Protein AF-A0A355X778-F1 (afdb_monomer_lite)

Radius of gyration: 18.75 Å; chains: 1; bounding box: 39×30×57 Å

Sequence (95 aa):
MAKPKQMSENFILGIILAAVGGYLDAYTYLVRGGVFANAQTGNIVLLGINLAEGSYLNALQYLFPIAAFSVGVLISEAIKIKLPKSYHLHWRQII

Secondary structure (DSSP, 8-state):
-PPPPPGGG-HHHHHHHHHHHHHHHHHHHHHTTT--SS-HHHHHHHHHHHHHTT-HHHHHHHHHHHHHHHHHHHHHHHHHHHS-TT----TTS--

Foldseek 3Di:
DDDPDPPVPPVVVVVVCVVVQVVQQVCCCPPVLRDGPPPLVVLVVQLVVCVVVVVVVSNVVSVVNVVVVVVVVVVVVVCVVPDPPVPPPPVVPVD

Structure (mmCIF, N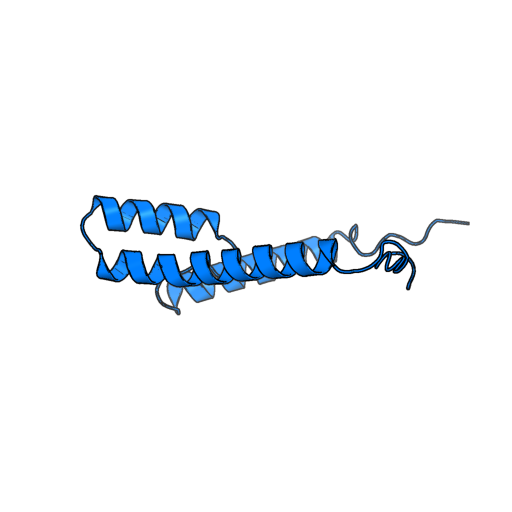/CA/C/O backbone):
data_AF-A0A355X778-F1
#
_entry.id   AF-A0A355X778-F1
#
loop_
_atom_site.group_PDB
_atom_site.id
_atom_site.type_symbol
_atom_site.label_atom_id
_atom_site.label_alt_id
_atom_site.label_comp_id
_atom_site.label_asym_id
_atom_site.label_entity_id
_atom_site.label_seq_id
_atom_site.pdbx_PDB_ins_code
_atom_site.Cartn_x
_atom_site.Cartn_y
_atom_site.Cartn_z
_atom_site.occupancy
_atom_site.B_iso_or_equiv
_atom_site.auth_seq_id
_atom_site.auth_comp_id
_atom_site.auth_asym_id
_atom_site.auth_atom_id
_atom_site.pdbx_PDB_model_num
ATOM 1 N N . MET A 1 1 ? 20.475 9.935 -36.250 1.00 43.41 1 MET A N 1
ATOM 2 C CA . MET A 1 1 ? 19.360 9.016 -35.928 1.00 43.41 1 MET A CA 1
ATOM 3 C C . MET A 1 1 ? 18.875 9.341 -34.521 1.00 43.41 1 MET A C 1
ATOM 5 O O . MET A 1 1 ? 19.677 9.272 -33.599 1.00 43.41 1 MET A O 1
ATOM 9 N N . ALA A 1 2 ? 17.629 9.797 -34.360 1.00 52.94 2 ALA A N 1
ATOM 10 C CA . ALA A 1 2 ? 17.067 10.117 -33.046 1.00 52.94 2 ALA A CA 1
ATOM 11 C C . ALA A 1 2 ? 16.809 8.818 -32.262 1.00 52.94 2 ALA A C 1
ATOM 13 O O . ALA A 1 2 ? 16.242 7.876 -32.811 1.00 52.94 2 ALA A O 1
ATOM 14 N N . LYS A 1 3 ? 17.258 8.751 -31.002 1.00 58.09 3 LYS A N 1
ATOM 15 C CA . LYS A 1 3 ? 16.998 7.609 -30.111 1.00 58.09 3 LYS A CA 1
ATOM 16 C C . LYS A 1 3 ? 15.478 7.428 -29.952 1.00 58.09 3 LYS A C 1
ATOM 18 O O . LYS A 1 3 ? 14.802 8.429 -29.704 1.00 58.09 3 LYS A O 1
ATOM 23 N N . PRO A 1 4 ? 14.931 6.203 -30.057 1.00 58.28 4 PRO A N 1
ATOM 24 C CA . PRO A 1 4 ? 13.518 5.973 -29.780 1.00 58.28 4 PRO A CA 1
ATOM 25 C C . PRO A 1 4 ? 13.215 6.396 -28.337 1.00 58.28 4 PRO A C 1
ATOM 27 O O . PRO A 1 4 ? 13.943 6.039 -27.407 1.00 58.28 4 PRO A O 1
ATOM 30 N N . LYS A 1 5 ? 12.174 7.218 -28.156 1.00 60.22 5 LYS A N 1
ATOM 31 C CA . LYS A 1 5 ? 11.761 7.727 -26.844 1.00 60.22 5 LYS A CA 1
ATOM 32 C C . LYS A 1 5 ? 11.350 6.539 -25.974 1.00 60.22 5 LYS A C 1
ATOM 34 O O . LYS A 1 5 ? 10.408 5.824 -26.302 1.00 60.22 5 LYS A O 1
ATOM 39 N N . GLN A 1 6 ? 12.085 6.314 -24.889 1.00 66.19 6 GLN A N 1
ATOM 40 C CA . GLN A 1 6 ? 11.856 5.199 -23.979 1.00 66.19 6 GLN A CA 1
ATOM 41 C C . GLN A 1 6 ? 10.431 5.270 -23.415 1.00 66.19 6 GLN A C 1
ATOM 43 O O . GLN A 1 6 ? 10.022 6.295 -22.875 1.00 66.19 6 GLN A O 1
ATOM 48 N N . MET A 1 7 ? 9.673 4.179 -23.535 1.00 62.78 7 MET A N 1
ATOM 49 C CA . MET A 1 7 ? 8.249 4.147 -23.181 1.00 62.78 7 MET A CA 1
ATOM 50 C C . MET A 1 7 ? 7.998 4.463 -21.696 1.00 62.78 7 MET A C 1
ATOM 52 O O . MET A 1 7 ? 7.005 5.106 -21.367 1.00 62.78 7 MET A O 1
ATOM 56 N N . SER A 1 8 ? 8.935 4.108 -20.807 1.00 62.34 8 SER A N 1
ATOM 57 C CA . SER A 1 8 ? 8.874 4.480 -19.384 1.00 62.34 8 SER A CA 1
ATOM 58 C C . SER A 1 8 ? 9.003 5.988 -19.134 1.00 62.34 8 SER A C 1
ATOM 60 O O . SER A 1 8 ? 8.649 6.447 -18.059 1.00 62.34 8 SER A O 1
ATOM 62 N N . GLU A 1 9 ? 9.500 6.758 -20.104 1.00 66.56 9 GLU A N 1
ATOM 63 C CA . GLU A 1 9 ? 9.621 8.222 -20.030 1.00 66.56 9 GLU A CA 1
ATOM 64 C C . GLU A 1 9 ? 8.496 8.936 -20.793 1.00 66.56 9 GLU A C 1
ATOM 66 O O . GLU A 1 9 ? 8.554 10.140 -21.066 1.00 66.56 9 GLU A O 1
ATOM 71 N N . ASN A 1 10 ? 7.445 8.204 -21.172 1.00 84.50 10 ASN A N 1
ATOM 72 C CA . ASN A 1 10 ? 6.285 8.815 -21.787 1.00 84.50 10 ASN A CA 1
ATOM 73 C C . ASN A 1 10 ? 5.376 9.424 -20.712 1.00 84.50 10 ASN A C 1
ATOM 75 O O . ASN A 1 10 ? 4.682 8.713 -19.989 1.00 84.50 10 ASN A O 1
ATOM 79 N N . PHE A 1 11 ? 5.343 10.754 -20.651 1.00 87.31 11 PHE A N 1
ATOM 80 C CA . PHE A 1 11 ? 4.566 11.517 -19.669 1.00 87.31 11 PHE A CA 1
ATOM 81 C C . PHE A 1 11 ? 3.085 11.103 -19.600 1.00 87.31 11 PHE A C 1
ATOM 83 O O . PHE A 1 11 ? 2.531 10.965 -18.514 1.00 87.31 11 PHE A O 1
ATOM 90 N N . ILE A 1 12 ? 2.466 10.813 -20.750 1.00 90.31 12 ILE A N 1
ATOM 91 C CA . ILE A 1 12 ? 1.067 10.359 -20.822 1.00 90.31 12 ILE A CA 1
ATOM 92 C C . ILE A 1 12 ? 0.880 9.018 -20.099 1.00 90.31 12 ILE A C 1
ATOM 94 O O . ILE A 1 12 ? -0.095 8.848 -19.372 1.00 90.31 12 ILE A O 1
ATOM 98 N N . LEU A 1 13 ? 1.822 8.081 -20.249 1.00 90.50 13 LEU A N 1
ATOM 99 C CA . LEU A 1 13 ? 1.767 6.808 -19.524 1.00 90.50 13 LEU A CA 1
ATOM 100 C C . LEU A 1 13 ? 1.915 7.029 -18.018 1.00 90.50 13 LEU A C 1
ATOM 102 O O . LEU A 1 13 ? 1.186 6.411 -17.252 1.00 90.50 13 LEU A O 1
ATOM 106 N N . GLY A 1 14 ? 2.786 7.952 -17.601 1.00 91.88 14 GLY A N 1
ATOM 107 C CA . GLY A 1 14 ? 2.902 8.355 -16.198 1.00 91.88 14 GLY A CA 1
ATOM 108 C C . GLY A 1 14 ? 1.582 8.879 -15.623 1.00 91.88 14 GLY A C 1
ATOM 109 O O . GLY A 1 14 ? 1.174 8.441 -14.551 1.00 91.88 14 GLY A O 1
ATOM 110 N N . ILE A 1 15 ? 0.875 9.746 -16.359 1.00 95.00 15 ILE A N 1
ATOM 111 C CA . ILE A 1 15 ? -0.444 10.260 -15.951 1.00 95.00 15 ILE A CA 1
ATOM 112 C C . ILE A 1 15 ? -1.459 9.126 -15.814 1.00 95.00 15 ILE A C 1
ATOM 114 O O . ILE A 1 15 ? -2.150 9.046 -14.802 1.00 95.00 15 ILE A O 1
ATOM 118 N N . ILE A 1 16 ? -1.554 8.249 -16.816 1.00 95.56 16 ILE A N 1
ATOM 119 C CA . ILE A 1 16 ? -2.520 7.144 -16.799 1.00 95.56 16 ILE A CA 1
ATOM 120 C C . ILE A 1 16 ? -2.232 6.208 -15.622 1.00 95.56 16 ILE A C 1
ATOM 122 O O . ILE A 1 16 ? -3.151 5.848 -14.893 1.00 95.56 16 ILE A O 1
ATOM 126 N N . LEU A 1 17 ? -0.965 5.854 -15.391 1.00 94.06 17 LEU A N 1
AT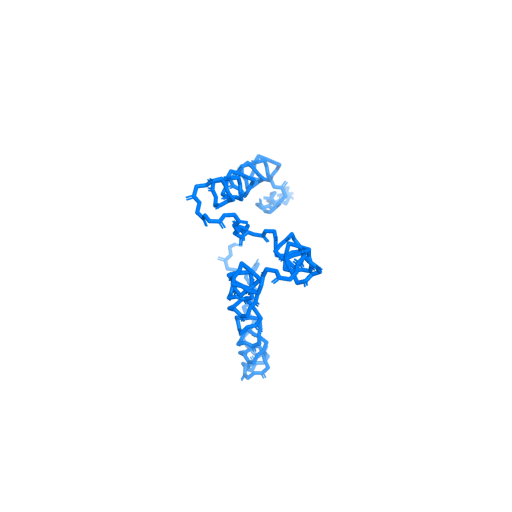OM 127 C CA . LEU A 1 17 ? -0.570 4.998 -14.272 1.00 94.06 17 LEU A CA 1
ATOM 128 C C . LEU A 1 17 ? -0.857 5.652 -12.917 1.00 94.06 17 LEU A C 1
ATOM 130 O O . LEU A 1 17 ? -1.364 4.979 -12.024 1.00 94.06 17 LEU A O 1
ATOM 134 N N . ALA A 1 18 ? -0.592 6.951 -12.769 1.00 94.19 18 ALA A N 1
ATOM 135 C CA . ALA A 1 18 ? -0.918 7.685 -11.549 1.00 94.19 18 ALA A CA 1
ATOM 136 C C . ALA A 1 18 ? -2.435 7.729 -11.303 1.00 94.19 18 ALA A C 1
ATOM 138 O O . ALA A 1 18 ? -2.884 7.470 -10.188 1.00 94.19 18 ALA A O 1
ATOM 139 N N . ALA A 1 19 ? -3.228 7.996 -12.345 1.00 96.75 19 ALA A N 1
ATOM 140 C CA . ALA A 1 19 ? -4.684 8.032 -12.253 1.00 96.75 19 ALA A CA 1
ATOM 141 C C . ALA A 1 19 ? -5.266 6.659 -11.886 1.00 96.75 19 ALA A C 1
ATOM 143 O O . ALA A 1 19 ? -6.084 6.562 -10.976 1.00 96.75 19 ALA A O 1
ATOM 144 N N . VAL A 1 20 ? -4.816 5.591 -12.551 1.00 96.19 20 VAL A N 1
ATOM 145 C CA . VAL A 1 20 ? -5.273 4.221 -12.279 1.00 96.19 20 VAL A CA 1
ATOM 146 C C . VAL A 1 20 ? -4.818 3.751 -10.898 1.00 96.19 20 VAL A C 1
ATOM 148 O O . VAL A 1 20 ? -5.615 3.167 -10.168 1.00 96.19 20 VAL A O 1
ATOM 151 N N . GLY A 1 21 ? -3.570 4.030 -10.512 1.00 94.88 21 GLY A N 1
ATOM 152 C CA . GLY A 1 21 ? -3.039 3.680 -9.194 1.00 94.88 21 GLY A CA 1
ATOM 153 C C . GLY A 1 21 ? -3.801 4.368 -8.063 1.00 94.88 21 GLY A C 1
ATOM 154 O O . GLY A 1 21 ? -4.243 3.700 -7.130 1.00 94.88 21 GLY A O 1
ATOM 155 N N . GLY A 1 22 ? -4.033 5.679 -8.191 1.00 95.06 22 GLY A N 1
ATOM 156 C CA . GLY A 1 22 ? -4.815 6.451 -7.225 1.00 95.06 22 GLY A CA 1
ATOM 157 C C . GLY A 1 22 ? -6.287 6.035 -7.179 1.00 95.06 22 GLY A C 1
ATOM 158 O O . GLY A 1 22 ? -6.856 5.920 -6.097 1.00 95.06 22 GLY A O 1
ATOM 159 N N . TYR A 1 23 ? -6.899 5.750 -8.334 1.00 96.06 23 TYR A N 1
ATOM 160 C CA . TYR A 1 23 ? -8.263 5.221 -8.395 1.00 96.06 23 TYR A CA 1
ATOM 161 C C . TYR A 1 23 ? -8.379 3.871 -7.688 1.00 96.06 23 TYR A C 1
ATOM 163 O O . TYR A 1 23 ? -9.308 3.675 -6.907 1.00 96.06 23 TYR A O 1
ATOM 171 N N . LEU A 1 24 ? -7.440 2.953 -7.937 1.00 95.19 24 LEU A N 1
ATOM 172 C CA . LEU A 1 24 ? -7.444 1.639 -7.307 1.00 95.19 24 LEU A CA 1
ATOM 173 C C . LEU A 1 24 ? -7.349 1.768 -5.784 1.00 95.19 24 LEU A C 1
ATOM 175 O O . LEU A 1 24 ? -8.142 1.147 -5.085 1.00 95.19 24 LEU A O 1
ATOM 179 N N . ASP A 1 25 ? -6.449 2.619 -5.285 1.00 95.00 25 ASP A N 1
ATOM 180 C CA . ASP A 1 25 ? -6.296 2.869 -3.850 1.00 95.00 25 ASP A CA 1
ATOM 181 C C . ASP A 1 25 ? -7.549 3.503 -3.230 1.00 95.00 25 ASP A C 1
ATOM 183 O O . ASP A 1 25 ? -8.002 3.063 -2.173 1.00 95.00 25 ASP A O 1
ATOM 187 N N . ALA A 1 26 ? -8.162 4.490 -3.893 1.00 94.81 26 ALA A N 1
ATOM 188 C CA . ALA A 1 26 ? -9.407 5.098 -3.426 1.00 94.81 26 ALA A CA 1
ATOM 189 C C . ALA A 1 26 ? -10.560 4.085 -3.403 1.00 94.81 26 ALA A C 1
ATOM 191 O O . ALA A 1 26 ? -11.318 4.019 -2.436 1.00 94.81 26 ALA A O 1
ATOM 192 N N . TYR A 1 27 ? -10.680 3.269 -4.450 1.00 95.31 27 TYR A N 1
ATOM 193 C CA . TYR A 1 27 ? -11.700 2.233 -4.540 1.00 95.31 27 TYR A CA 1
ATOM 194 C C . TYR A 1 27 ? -11.530 1.176 -3.447 1.00 95.31 27 TYR A C 1
ATOM 196 O O . TYR A 1 27 ? -12.495 0.862 -2.746 1.00 95.31 27 TYR A O 1
ATOM 204 N N . THR A 1 28 ? -10.323 0.630 -3.263 1.00 93.00 28 THR A N 1
ATOM 205 C CA . THR A 1 28 ? -10.110 -0.407 -2.248 1.00 93.00 28 THR A CA 1
ATOM 206 C C . THR A 1 28 ? -10.274 0.138 -0.837 1.00 93.00 28 THR A C 1
ATOM 208 O O . THR A 1 28 ? -10.856 -0.538 0.010 1.00 93.00 28 THR A O 1
ATOM 211 N N 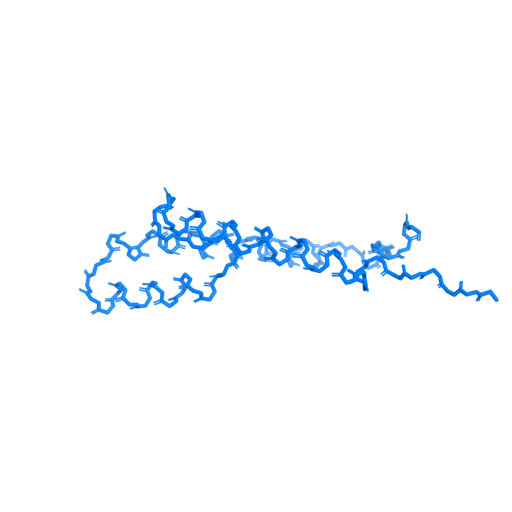. TYR A 1 29 ? -9.868 1.385 -0.599 1.00 92.69 29 TYR A N 1
ATOM 212 C CA . TYR A 1 29 ? -10.064 2.020 0.694 1.00 92.69 29 TYR A CA 1
ATOM 213 C C . TYR A 1 29 ? -11.553 2.254 0.991 1.00 92.69 29 TYR A C 1
ATOM 215 O O . TYR A 1 29 ? -12.059 1.816 2.020 1.00 92.69 29 TYR A O 1
ATOM 223 N N . LEU A 1 30 ? -12.293 2.879 0.072 1.00 92.69 30 LEU A N 1
ATOM 224 C CA . LEU A 1 30 ? -13.691 3.251 0.314 1.00 92.69 30 LEU A CA 1
ATOM 225 C C . LEU A 1 30 ? -14.656 2.060 0.260 1.00 92.69 30 LEU A C 1
ATOM 227 O O . LEU A 1 30 ? -15.622 2.018 1.016 1.00 92.69 30 LEU A O 1
ATOM 231 N N . VAL A 1 31 ? -14.421 1.104 -0.642 1.00 92.56 31 VAL A N 1
ATOM 232 C CA . VAL A 1 31 ? -15.391 0.041 -0.968 1.00 92.56 31 VAL A CA 1
ATOM 233 C C . VAL A 1 31 ? -14.905 -1.346 -0.539 1.00 92.56 31 VAL A C 1
ATOM 235 O O . VAL A 1 31 ? -15.709 -2.261 -0.351 1.00 92.56 31 VAL A O 1
ATOM 238 N N . ARG A 1 32 ? -13.596 -1.544 -0.349 1.00 85.50 32 ARG A N 1
ATOM 239 C CA . ARG A 1 32 ? -12.998 -2.863 -0.080 1.00 85.50 32 ARG A CA 1
ATOM 240 C C . ARG A 1 32 ? -12.337 -2.946 1.299 1.00 85.50 32 ARG A C 1
ATOM 242 O O . ARG A 1 32 ? -11.261 -3.513 1.451 1.00 85.50 32 ARG A O 1
ATOM 249 N N . GLY A 1 33 ? -13.034 -2.442 2.314 1.00 83.31 33 GLY A N 1
ATOM 250 C CA . GLY A 1 33 ? -12.679 -2.657 3.717 1.00 83.31 33 GLY A CA 1
ATOM 251 C C . GLY A 1 33 ? -11.587 -1.736 4.263 1.00 83.31 33 GLY A C 1
ATOM 252 O O . GLY A 1 33 ? -11.017 -2.056 5.296 1.00 83.31 33 GLY A O 1
ATOM 253 N N . GLY A 1 34 ? -11.280 -0.607 3.623 1.00 88.94 34 GLY A N 1
ATOM 254 C CA . GLY A 1 34 ? -10.342 0.367 4.195 1.00 88.94 34 GLY A CA 1
ATOM 255 C C . GLY A 1 34 ? -8.868 0.064 3.946 1.00 88.94 34 GLY A C 1
ATOM 256 O O . GLY A 1 34 ? -8.024 0.690 4.571 1.00 88.94 34 GLY A O 1
ATOM 257 N N . VAL A 1 35 ? -8.529 -0.863 3.045 1.00 91.56 35 VAL A N 1
ATOM 258 C CA . VAL A 1 35 ? -7.128 -1.187 2.720 1.00 91.56 35 VAL A CA 1
ATOM 259 C C . VAL A 1 35 ? -6.695 -0.543 1.405 1.00 91.56 35 VAL A C 1
ATOM 261 O O . VAL A 1 35 ? -7.468 -0.456 0.450 1.00 91.56 35 VAL A O 1
ATOM 264 N N . PHE A 1 36 ? -5.436 -0.124 1.327 1.00 92.62 36 PHE A N 1
ATOM 265 C CA . PHE A 1 36 ? -4.826 0.359 0.091 1.00 92.62 36 PHE A CA 1
ATOM 266 C C . PHE A 1 36 ? -4.249 -0.800 -0.721 1.00 92.62 36 PHE A C 1
ATOM 268 O O . PHE A 1 36 ? -3.625 -1.708 -0.163 1.00 92.62 36 PHE A O 1
ATOM 275 N N . ALA A 1 37 ? -4.428 -0.757 -2.039 1.00 91.12 37 ALA A N 1
ATOM 276 C CA . ALA A 1 37 ? -3.916 -1.777 -2.945 1.00 91.12 37 ALA A CA 1
ATOM 277 C C . ALA A 1 37 ? -2.406 -1.620 -3.171 1.00 91.12 37 ALA A C 1
ATOM 279 O O . ALA A 1 37 ? -1.655 -2.592 -3.092 1.00 91.12 37 ALA A O 1
ATOM 280 N N . ASN A 1 38 ? -1.965 -0.386 -3.420 1.00 91.50 38 ASN A N 1
ATOM 281 C CA . ASN A 1 38 ? -0.591 -0.049 -3.778 1.00 91.50 38 ASN A CA 1
ATOM 282 C C . ASN A 1 38 ? 0.142 0.673 -2.640 1.00 91.50 38 ASN A C 1
ATOM 284 O O . ASN A 1 38 ? 1.341 0.464 -2.445 1.00 91.50 38 ASN A O 1
ATOM 288 N N . ALA A 1 39 ? -0.558 1.499 -1.856 1.00 92.88 39 ALA A N 1
ATOM 289 C CA . ALA A 1 39 ? 0.048 2.305 -0.795 1.00 92.88 39 ALA A CA 1
ATOM 290 C C . ALA A 1 39 ? 0.313 1.507 0.502 1.00 92.88 39 ALA A C 1
ATOM 292 O O . ALA A 1 39 ? -0.295 1.754 1.545 1.00 92.88 39 ALA A O 1
ATOM 293 N N . GLN A 1 40 ? 1.266 0.565 0.469 1.00 93.88 40 GLN A N 1
ATOM 294 C CA . GLN A 1 40 ? 1.585 -0.296 1.622 1.00 93.88 40 GLN A CA 1
ATOM 295 C C . GLN A 1 40 ? 2.043 0.476 2.867 1.00 93.88 40 GLN A C 1
ATOM 297 O O . GLN A 1 40 ? 1.703 0.092 3.984 1.00 93.88 40 GLN A O 1
ATOM 302 N N . THR A 1 41 ? 2.737 1.607 2.705 1.00 93.62 41 THR A N 1
ATOM 303 C CA . THR A 1 41 ? 3.064 2.500 3.830 1.00 93.62 41 THR A CA 1
ATOM 304 C C . THR A 1 41 ? 1.801 2.986 4.548 1.00 93.62 41 THR A C 1
ATOM 306 O O . THR A 1 41 ? 1.786 3.038 5.774 1.00 93.62 41 THR A O 1
ATOM 309 N N . GLY A 1 42 ? 0.721 3.270 3.811 1.00 92.94 42 GLY A N 1
ATOM 310 C CA . GLY A 1 42 ? -0.574 3.636 4.387 1.00 92.94 42 GLY A CA 1
ATOM 311 C C . GLY A 1 42 ? -1.188 2.497 5.202 1.00 92.94 42 GLY A C 1
ATOM 312 O O . GLY A 1 42 ? -1.627 2.722 6.326 1.00 92.94 42 GLY A O 1
ATOM 313 N N . ASN A 1 43 ? -1.130 1.262 4.691 1.00 94.94 43 ASN A N 1
ATOM 314 C CA . ASN A 1 43 ? -1.595 0.079 5.428 1.00 94.94 43 ASN A CA 1
ATOM 315 C C . ASN A 1 43 ? -0.814 -0.132 6.738 1.00 94.94 43 ASN A C 1
ATOM 317 O O . ASN A 1 43 ? -1.411 -0.489 7.749 1.00 94.94 43 ASN A O 1
ATOM 321 N N . ILE A 1 44 ? 0.501 0.127 6.750 1.00 94.88 44 ILE A N 1
ATOM 322 C CA . ILE A 1 44 ? 1.332 0.042 7.965 1.00 94.88 44 ILE A CA 1
ATOM 323 C C . ILE A 1 44 ? 0.936 1.121 8.983 1.00 94.88 44 ILE A C 1
ATOM 325 O O . ILE A 1 44 ? 0.841 0.836 10.177 1.00 94.88 44 ILE A O 1
ATOM 329 N N . VAL A 1 45 ? 0.675 2.352 8.533 1.00 95.31 45 VAL A N 1
ATOM 330 C CA . VAL A 1 45 ? 0.209 3.435 9.416 1.00 95.31 45 VAL A CA 1
ATOM 331 C C . VAL A 1 45 ? -1.151 3.086 10.027 1.00 95.31 45 VAL A C 1
ATOM 333 O O . VAL A 1 45 ? -1.314 3.190 11.240 1.00 95.31 45 VAL A O 1
ATOM 336 N N . LEU A 1 46 ? -2.104 2.608 9.221 1.00 93.25 46 LEU A N 1
ATOM 337 C CA . LEU A 1 46 ? -3.432 2.202 9.694 1.00 93.25 46 LEU A CA 1
ATOM 338 C C . LEU A 1 46 ? -3.377 1.013 10.657 1.00 93.25 46 LEU A C 1
ATOM 340 O O . LEU A 1 46 ? -4.100 1.006 11.655 1.00 93.25 46 LEU A O 1
ATOM 344 N N . LEU A 1 47 ? -2.491 0.047 10.403 1.00 94.44 47 LEU A N 1
ATOM 345 C CA . LEU A 1 47 ? -2.188 -1.033 11.340 1.00 94.44 47 LEU A CA 1
ATOM 346 C C . LEU A 1 47 ? -1.737 -0.465 12.695 1.00 94.44 47 LEU A C 1
ATOM 348 O O . LEU A 1 47 ? -2.278 -0.854 13.727 1.00 94.44 47 LEU A O 1
ATOM 352 N N . GLY A 1 48 ? -0.781 0.469 12.693 1.00 93.69 48 GLY A N 1
ATOM 353 C CA . GLY A 1 48 ? -0.265 1.099 13.910 1.00 93.69 48 GLY A CA 1
ATOM 354 C C . GLY A 1 48 ? -1.335 1.861 14.694 1.00 93.69 48 GLY A C 1
ATOM 355 O O . GLY A 1 48 ? -1.415 1.711 15.911 1.00 93.69 48 GLY A O 1
ATOM 356 N N . ILE A 1 49 ? -2.194 2.613 13.999 1.00 94.12 49 ILE A N 1
ATOM 357 C CA . ILE A 1 49 ? -3.320 3.332 14.614 1.00 94.12 49 ILE A CA 1
ATOM 358 C C . ILE A 1 49 ? -4.294 2.344 15.269 1.00 94.12 49 ILE A C 1
ATOM 360 O O . ILE A 1 49 ? -4.591 2.476 16.452 1.00 94.12 49 ILE A O 1
ATOM 364 N N . ASN A 1 50 ? -4.730 1.303 14.550 1.00 93.06 50 ASN A N 1
ATOM 365 C CA . ASN A 1 50 ? -5.687 0.327 15.089 1.00 93.06 50 ASN A CA 1
ATOM 366 C C . ASN A 1 50 ? -5.105 -0.479 16.261 1.00 93.06 50 ASN A C 1
ATOM 368 O O . ASN A 1 50 ? -5.835 -0.822 17.189 1.00 93.06 50 ASN A O 1
ATOM 372 N N . LEU A 1 51 ? -3.797 -0.760 16.254 1.00 94.00 51 LEU A N 1
ATOM 373 C CA . LEU A 1 51 ? -3.115 -1.373 17.396 1.00 94.00 51 LEU A CA 1
ATOM 374 C C . LEU A 1 51 ? -3.069 -0.436 18.608 1.00 94.00 51 LEU A C 1
ATOM 376 O O . LEU A 1 51 ? -3.292 -0.896 19.726 1.00 94.00 51 LEU A O 1
ATOM 380 N N . ALA A 1 52 ? -2.809 0.857 18.397 1.00 94.00 52 ALA A N 1
ATOM 381 C CA . ALA A 1 52 ? -2.784 1.855 19.465 1.00 94.00 52 ALA A CA 1
ATOM 382 C C . ALA A 1 52 ? -4.174 2.087 20.084 1.00 94.00 52 ALA A C 1
ATOM 384 O O . ALA A 1 52 ? -4.284 2.290 21.290 1.00 94.00 52 ALA A O 1
ATOM 385 N N . GLU A 1 53 ? -5.233 2.001 19.278 1.00 93.31 53 GLU A N 1
ATOM 386 C CA . GLU A 1 53 ? -6.629 2.109 19.721 1.00 93.31 53 GLU A CA 1
ATOM 387 C C . GLU A 1 53 ? -7.175 0.812 20.354 1.00 93.31 53 GLU A C 1
ATOM 389 O O . GLU A 1 53 ? -8.293 0.795 20.864 1.00 93.31 53 GLU A O 1
ATOM 394 N N . GLY A 1 54 ? -6.409 -0.288 20.337 1.00 90.50 54 GLY A N 1
ATOM 395 C CA . GLY A 1 54 ? -6.832 -1.591 20.866 1.00 90.50 54 GLY A CA 1
ATOM 396 C C . GLY A 1 54 ? -7.789 -2.372 19.953 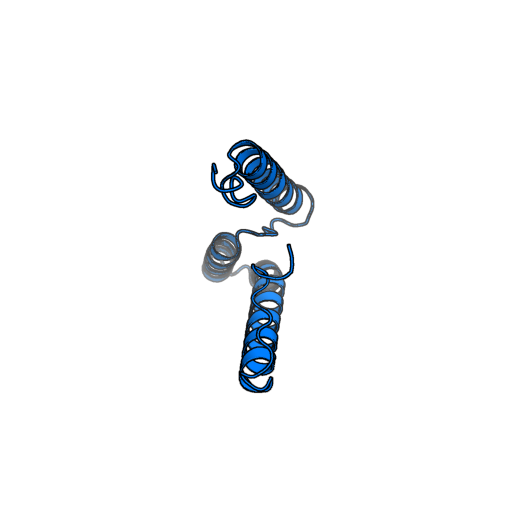1.00 90.50 54 GLY A C 1
ATOM 397 O O . GLY A 1 54 ? -8.331 -3.402 20.358 1.00 90.50 54 GLY A O 1
ATOM 398 N N . SER A 1 55 ? -7.989 -1.931 18.706 1.00 89.56 55 SER A N 1
ATOM 399 C CA . SER A 1 55 ? -8.823 -2.615 17.712 1.00 89.56 55 SER A CA 1
ATOM 400 C C . SER A 1 55 ? -8.036 -3.703 16.972 1.00 89.56 55 SER A C 1
ATOM 402 O O . SER A 1 55 ? -7.670 -3.584 15.798 1.00 89.56 55 SER A O 1
ATOM 404 N N . TYR A 1 56 ? -7.768 -4.810 17.667 1.00 88.00 56 TYR A N 1
ATOM 405 C CA . TYR A 1 56 ? -6.967 -5.919 17.132 1.00 88.00 56 TYR A CA 1
ATOM 406 C C . TYR A 1 56 ? -7.588 -6.593 15.900 1.00 88.00 56 TYR A C 1
ATOM 408 O O . TYR A 1 56 ? -6.862 -7.047 15.016 1.00 88.00 56 TYR A O 1
ATOM 416 N N . LEU A 1 57 ? -8.923 -6.645 15.814 1.00 87.44 57 LEU A N 1
ATOM 417 C CA . LEU A 1 57 ? -9.616 -7.272 14.685 1.00 87.44 57 LEU A CA 1
ATOM 418 C C . LEU A 1 57 ? -9.371 -6.495 13.381 1.00 87.44 57 LEU A C 1
ATOM 420 O O . LEU A 1 57 ? -9.039 -7.086 12.355 1.00 87.44 57 LEU A O 1
ATOM 424 N N . ASN A 1 58 ? -9.458 -5.165 13.449 1.00 85.81 58 ASN A N 1
ATOM 425 C CA . ASN A 1 58 ? -9.166 -4.291 12.317 1.00 85.81 58 ASN A CA 1
ATOM 426 C C . ASN A 1 58 ? -7.666 -4.282 12.005 1.00 85.81 58 ASN A C 1
ATOM 428 O O . ASN A 1 58 ? -7.279 -4.308 10.842 1.00 85.81 58 ASN A O 1
ATOM 432 N N . ALA A 1 59 ? -6.807 -4.307 13.029 1.00 88.75 59 ALA A N 1
ATOM 433 C CA . ALA A 1 59 ? -5.362 -4.415 12.846 1.00 88.75 59 ALA A CA 1
ATOM 434 C C . ALA A 1 59 ? -4.977 -5.667 12.032 1.00 88.75 59 ALA A C 1
ATOM 436 O O . ALA A 1 59 ? -4.198 -5.574 11.083 1.00 88.75 59 ALA A O 1
ATOM 437 N N . LEU A 1 60 ? -5.574 -6.829 12.326 1.00 90.06 60 LEU A N 1
ATOM 438 C CA . LEU A 1 60 ? -5.330 -8.061 11.564 1.00 90.06 60 LEU A CA 1
ATOM 439 C C . LEU A 1 60 ? -5.664 -7.910 10.076 1.00 90.06 60 LEU A C 1
ATOM 441 O O . LEU A 1 60 ? -4.949 -8.452 9.233 1.00 90.06 60 LEU A O 1
ATOM 445 N N . GLN A 1 61 ? -6.696 -7.137 9.740 1.00 90.19 61 GLN A N 1
ATOM 446 C CA . GLN A 1 61 ? -7.071 -6.889 8.352 1.00 90.19 61 GLN A CA 1
ATOM 447 C C . GLN A 1 61 ? -5.964 -6.175 7.562 1.00 90.19 61 GLN A C 1
ATOM 449 O O . GLN A 1 61 ? -5.756 -6.495 6.393 1.00 90.19 61 GLN A O 1
ATOM 454 N N . TYR A 1 62 ? -5.216 -5.266 8.193 1.00 91.75 62 TYR A N 1
ATOM 455 C CA . TYR A 1 62 ? -4.060 -4.604 7.578 1.00 91.75 62 TYR A CA 1
ATOM 456 C C . TYR A 1 62 ? -2.811 -5.488 7.555 1.00 91.75 62 TYR A C 1
ATOM 458 O O . TYR A 1 62 ? -1.967 -5.347 6.671 1.00 91.75 62 TYR A O 1
ATOM 466 N N . LEU A 1 63 ? -2.697 -6.439 8.484 1.00 91.62 63 LEU A N 1
ATOM 467 C CA . LEU A 1 63 ? -1.571 -7.368 8.535 1.00 91.62 63 LEU A CA 1
ATOM 468 C C . LEU A 1 63 ? -1.546 -8.318 7.326 1.00 91.62 63 LEU A C 1
ATOM 470 O O . LEU A 1 63 ? -0.472 -8.595 6.794 1.00 91.62 63 LEU A O 1
ATOM 474 N N . PHE A 1 64 ? -2.709 -8.782 6.855 1.00 91.69 64 PHE A N 1
ATOM 475 C CA . PHE A 1 64 ? -2.818 -9.673 5.691 1.00 91.69 64 PHE A CA 1
ATOM 476 C C . PHE A 1 64 ? -2.155 -9.130 4.410 1.00 91.69 64 PHE A C 1
ATOM 478 O O . PHE A 1 64 ? -1.286 -9.822 3.871 1.00 91.69 64 PHE A O 1
ATOM 485 N N . PRO A 1 65 ? -2.504 -7.931 3.897 1.00 91.31 65 PRO A N 1
ATOM 486 C CA . PRO A 1 65 ? -1.873 -7.390 2.695 1.00 91.31 65 PRO A CA 1
ATOM 487 C C . PRO A 1 65 ? -0.373 -7.130 2.888 1.00 91.31 65 PRO A C 1
ATOM 489 O O . PRO A 1 65 ? 0.404 -7.394 1.972 1.00 91.31 65 PRO A O 1
ATOM 492 N N . ILE A 1 66 ? 0.056 -6.700 4.081 1.00 94.06 66 ILE A N 1
ATOM 493 C CA . ILE A 1 66 ? 1.478 -6.485 4.401 1.00 94.06 66 ILE A CA 1
ATOM 494 C C . ILE A 1 66 ? 2.253 -7.808 4.358 1.00 94.06 66 ILE A C 1
ATOM 496 O O . ILE A 1 66 ? 3.333 -7.886 3.764 1.00 94.06 66 ILE A O 1
ATOM 500 N N . ALA A 1 67 ? 1.706 -8.867 4.958 1.00 94.62 67 ALA A N 1
ATOM 501 C CA . ALA A 1 67 ? 2.315 -10.191 4.954 1.00 94.62 67 ALA A CA 1
ATOM 502 C C . ALA A 1 67 ? 2.375 -10.776 3.536 1.00 94.62 67 ALA A C 1
ATOM 504 O O . ALA A 1 67 ? 3.429 -11.250 3.117 1.00 94.62 67 ALA A O 1
ATOM 505 N N . ALA A 1 68 ? 1.284 -10.681 2.769 1.00 94.19 68 ALA A N 1
ATOM 506 C CA . ALA A 1 68 ? 1.241 -11.135 1.381 1.00 94.19 68 ALA A CA 1
ATOM 507 C C . ALA A 1 68 ? 2.279 -10.410 0.507 1.00 94.19 68 ALA A C 1
ATOM 509 O O . ALA A 1 68 ? 3.010 -11.056 -0.247 1.00 94.19 68 ALA A O 1
ATOM 510 N N . PHE A 1 69 ? 2.403 -9.085 0.6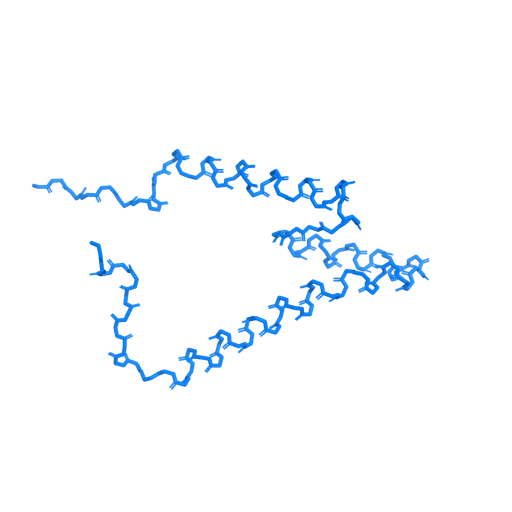57 1.00 93.38 69 PHE A N 1
ATOM 511 C CA . PHE A 1 69 ? 3.427 -8.296 -0.027 1.00 93.38 69 PHE A CA 1
ATOM 512 C C . PHE A 1 69 ? 4.840 -8.747 0.363 1.00 93.38 69 PHE A C 1
ATOM 514 O O . PHE A 1 69 ? 5.676 -8.993 -0.505 1.00 93.38 69 PHE A O 1
ATOM 521 N N . SER A 1 70 ? 5.091 -8.930 1.661 1.00 95.19 70 SER A N 1
ATOM 522 C CA . SER A 1 70 ? 6.399 -9.348 2.181 1.00 95.19 70 SER A CA 1
ATOM 523 C C . SER A 1 70 ? 6.808 -10.726 1.657 1.00 95.19 70 SER A C 1
ATOM 525 O O . SER A 1 70 ? 7.939 -10.908 1.212 1.00 95.19 70 SER A O 1
ATOM 527 N N . VAL A 1 71 ? 5.878 -11.686 1.632 1.00 96.38 71 VAL A N 1
ATOM 528 C CA . VAL A 1 71 ? 6.098 -13.014 1.039 1.00 96.38 71 VAL A CA 1
ATOM 529 C C . VAL A 1 71 ? 6.415 -12.897 -0.452 1.00 96.38 71 VAL A C 1
ATOM 531 O O . VAL A 1 71 ? 7.369 -13.517 -0.916 1.00 96.38 71 VAL A O 1
ATOM 534 N N . GLY A 1 72 ? 5.682 -12.067 -1.197 1.00 93.69 72 GLY A N 1
ATOM 535 C CA . GLY A 1 72 ? 5.963 -11.809 -2.611 1.00 93.69 72 GLY A CA 1
ATOM 536 C C . GLY A 1 72 ? 7.373 -11.256 -2.851 1.00 93.69 72 GLY A C 1
ATOM 537 O O . GLY A 1 72 ? 8.074 -11.729 -3.747 1.00 93.69 72 GLY A O 1
ATOM 538 N N . VAL A 1 73 ? 7.826 -10.315 -2.016 1.00 93.25 73 VAL A N 1
ATOM 539 C CA . VAL A 1 73 ? 9.191 -9.762 -2.074 1.00 93.25 73 VAL A CA 1
ATOM 540 C C . VAL A 1 73 ? 10.237 -10.835 -1.773 1.00 93.25 73 VAL A C 1
ATOM 542 O O . VAL A 1 73 ? 11.202 -10.966 -2.524 1.00 93.25 73 VAL A O 1
ATOM 545 N N . LEU A 1 74 ? 10.036 -11.643 -0.727 1.00 94.62 74 LEU A N 1
ATOM 546 C CA . LEU A 1 74 ? 10.953 -12.732 -0.375 1.00 94.62 74 LEU A CA 1
ATOM 547 C C . LEU A 1 74 ? 11.055 -13.779 -1.488 1.00 94.62 74 LEU A C 1
ATOM 549 O O . LEU A 1 74 ? 12.153 -14.232 -1.804 1.00 94.62 74 LEU A O 1
ATOM 553 N N . ILE A 1 75 ? 9.929 -14.140 -2.111 1.00 94.00 75 ILE A N 1
ATOM 554 C CA . ILE A 1 75 ? 9.903 -15.054 -3.258 1.00 94.00 75 ILE A CA 1
ATOM 555 C C . ILE A 1 75 ? 10.669 -14.445 -4.436 1.00 94.00 75 ILE A C 1
ATOM 557 O O . ILE A 1 75 ? 11.507 -15.123 -5.026 1.00 94.00 75 ILE A O 1
ATOM 561 N N . SER A 1 76 ? 10.423 -13.173 -4.758 1.00 90.75 76 SER A N 1
ATOM 562 C CA . SER A 1 76 ? 11.117 -12.466 -5.840 1.00 90.75 76 SER A CA 1
ATOM 563 C C . SER A 1 76 ? 12.636 -12.450 -5.630 1.00 90.75 76 SER A C 1
ATOM 565 O O . SER A 1 76 ? 13.401 -12.784 -6.537 1.00 90.75 76 SER A O 1
ATOM 567 N N . GLU A 1 77 ? 13.083 -12.162 -4.406 1.00 89.56 77 GLU A N 1
ATOM 568 C CA . GLU A 1 77 ? 14.506 -12.157 -4.067 1.00 89.56 77 GLU A CA 1
ATOM 569 C C . GLU A 1 77 ? 15.105 -13.574 -4.097 1.00 89.56 77 GLU A C 1
ATOM 571 O O . GLU A 1 77 ? 16.187 -13.784 -4.647 1.00 89.56 77 GLU A O 1
ATOM 576 N N . ALA A 1 78 ? 14.382 -14.583 -3.604 1.00 90.00 78 ALA A N 1
ATOM 577 C CA . ALA A 1 78 ? 14.814 -15.979 -3.676 1.00 90.00 78 ALA A CA 1
ATOM 578 C C . ALA A 1 78 ? 14.963 -16.469 -5.127 1.00 90.00 78 ALA A C 1
ATOM 580 O O . ALA A 1 78 ? 15.917 -17.184 -5.443 1.00 90.00 78 ALA A O 1
ATOM 581 N N . ILE A 1 79 ? 14.048 -16.070 -6.017 1.00 88.62 79 ILE A N 1
ATOM 582 C CA . ILE A 1 79 ? 14.121 -16.344 -7.458 1.00 88.62 79 ILE A CA 1
ATOM 583 C C . ILE A 1 79 ? 15.367 -15.675 -8.046 1.00 88.62 79 ILE A C 1
ATOM 585 O O . ILE A 1 79 ? 16.168 -16.339 -8.703 1.00 88.62 79 ILE A O 1
ATOM 589 N N . LYS A 1 80 ? 15.582 -14.388 -7.757 1.00 83.31 80 LYS A N 1
ATOM 590 C CA . LYS A 1 80 ? 16.735 -13.620 -8.245 1.00 83.31 80 LYS A CA 1
ATOM 591 C C . LYS A 1 80 ? 18.080 -14.227 -7.830 1.00 83.31 80 LYS A C 1
ATOM 593 O O . LYS A 1 80 ? 19.013 -14.214 -8.626 1.00 83.31 80 LYS A O 1
ATOM 598 N N . ILE A 1 81 ? 18.183 -14.770 -6.615 1.00 83.94 81 ILE A N 1
ATOM 599 C CA . ILE A 1 81 ? 19.408 -15.414 -6.109 1.00 83.94 81 ILE A CA 1
ATOM 600 C C . ILE A 1 81 ? 19.635 -16.790 -6.755 1.00 83.94 81 ILE A C 1
ATOM 602 O O . ILE A 1 81 ? 20.779 -17.164 -7.014 1.00 83.94 81 ILE A O 1
ATOM 606 N N . LYS A 1 82 ? 18.566 -17.557 -7.012 1.00 80.25 82 LYS A N 1
ATOM 607 C CA . LYS A 1 82 ? 18.660 -18.912 -7.581 1.00 80.25 82 LYS A CA 1
ATOM 608 C C . LYS A 1 82 ? 18.821 -18.940 -9.101 1.00 80.25 82 LYS A C 1
ATOM 610 O O . LYS A 1 82 ? 19.322 -19.937 -9.619 1.00 80.25 82 LYS A O 1
ATOM 615 N N . LEU A 1 83 ? 18.405 -17.898 -9.827 1.00 74.00 83 LEU A N 1
ATOM 616 C CA . LEU A 1 83 ? 18.621 -17.844 -11.272 1.00 74.00 83 LEU A CA 1
ATOM 617 C C . LEU A 1 83 ? 20.098 -17.544 -11.589 1.00 74.00 83 LEU A C 1
ATOM 619 O O . LEU A 1 83 ? 20.657 -16.575 -11.071 1.00 74.00 83 LEU A O 1
ATOM 623 N N . PRO A 1 84 ? 20.747 -18.325 -12.472 1.00 62.50 84 PRO A N 1
ATOM 624 C CA . PRO A 1 84 ? 22.105 -18.029 -12.900 1.00 62.50 84 PRO A CA 1
ATOM 625 C C . PRO A 1 84 ? 22.151 -16.653 -13.577 1.00 62.50 84 PRO A C 1
ATOM 627 O O . PRO A 1 84 ? 21.332 -16.357 -14.449 1.00 62.50 84 PRO A O 1
ATOM 630 N N . LYS A 1 85 ? 23.169 -15.842 -13.238 1.00 57.22 85 LYS A N 1
ATOM 631 C CA . LYS A 1 85 ? 23.472 -14.522 -13.844 1.00 57.22 85 LYS A CA 1
ATOM 632 C C . LYS A 1 85 ? 23.485 -14.510 -15.384 1.00 57.22 85 LYS A C 1
ATOM 634 O O . LYS A 1 85 ? 23.481 -13.441 -15.979 1.00 57.22 85 LYS A O 1
ATOM 639 N N . SER A 1 86 ? 23.515 -15.684 -16.021 1.00 53.75 86 SER A N 1
ATOM 640 C CA . SER A 1 86 ? 23.508 -15.859 -17.474 1.00 53.75 86 SER A CA 1
ATOM 641 C C . SER A 1 86 ? 22.145 -15.645 -18.135 1.00 53.75 86 SER A C 1
ATOM 643 O O . SER A 1 86 ? 22.082 -15.569 -19.362 1.00 53.75 86 SER A O 1
ATOM 645 N N . TYR A 1 87 ? 21.060 -15.517 -17.370 1.00 54.97 87 TYR A N 1
ATOM 646 C CA . TYR A 1 87 ? 19.823 -14.968 -17.910 1.00 54.97 87 TYR A CA 1
ATOM 647 C C . TYR A 1 87 ? 19.964 -13.440 -17.957 1.00 54.97 87 TYR A C 1
ATOM 649 O O . TYR A 1 87 ? 19.497 -12.719 -17.078 1.00 54.97 87 TYR A O 1
ATOM 657 N N . HIS A 1 88 ? 20.627 -12.938 -19.004 1.00 50.94 88 HIS A N 1
ATOM 658 C CA . HIS A 1 88 ? 20.536 -11.547 -19.459 1.00 50.94 88 HIS A CA 1
ATOM 659 C C . HIS A 1 88 ? 19.099 -11.231 -19.927 1.00 50.94 88 HIS A C 1
ATOM 661 O O . HIS A 1 88 ? 18.874 -10.750 -21.032 1.00 50.94 88 HIS A O 1
ATOM 667 N N . LEU A 1 89 ? 18.095 -11.463 -19.081 1.00 55.03 89 LEU A N 1
ATOM 668 C CA . LEU A 1 89 ? 16.800 -10.807 -19.185 1.00 55.03 89 LEU A CA 1
ATOM 669 C C 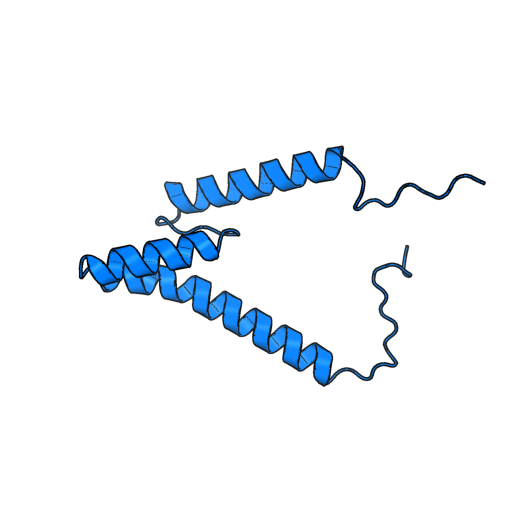. LEU A 1 89 ? 16.991 -9.367 -18.701 1.00 55.03 89 LEU A C 1
ATOM 671 O O . LEU A 1 89 ? 16.438 -8.928 -17.695 1.00 55.03 89 LEU A O 1
ATOM 675 N N . HIS A 1 90 ? 17.775 -8.595 -19.455 1.00 52.41 90 HIS A N 1
ATOM 676 C CA . HIS A 1 90 ? 17.463 -7.187 -19.556 1.00 52.41 90 HIS A CA 1
ATOM 677 C C . HIS A 1 90 ? 16.070 -7.150 -20.176 1.00 52.41 90 HIS A C 1
ATOM 679 O O . HIS A 1 90 ? 15.918 -7.259 -21.387 1.00 52.41 90 HIS A O 1
ATOM 685 N N . TRP A 1 91 ? 15.042 -6.969 -19.352 1.00 55.56 91 TRP A N 1
ATOM 686 C CA . TRP A 1 91 ? 13.693 -6.616 -19.808 1.00 55.56 91 TRP A CA 1
ATOM 687 C C . TRP A 1 91 ? 13.718 -5.434 -20.808 1.00 55.56 91 TRP A C 1
ATOM 689 O O . TRP A 1 91 ? 12.827 -5.274 -21.631 1.00 55.56 91 TRP A O 1
ATOM 699 N N . ARG A 1 92 ? 14.804 -4.644 -20.791 1.00 48.19 92 ARG A N 1
ATOM 700 C CA . ARG A 1 92 ? 15.137 -3.575 -21.741 1.00 48.19 92 ARG A CA 1
ATOM 701 C C . ARG A 1 92 ? 15.732 -4.000 -23.099 1.00 48.19 92 ARG A C 1
ATOM 703 O O . ARG A 1 92 ? 15.930 -3.111 -23.913 1.00 48.19 92 ARG A O 1
ATOM 710 N N . GLN A 1 93 ? 16.080 -5.268 -23.336 1.00 51.16 93 GLN A N 1
ATOM 711 C CA . GLN A 1 93 ? 16.710 -5.736 -24.590 1.00 51.16 93 GLN A CA 1
ATOM 712 C C . GLN A 1 93 ? 15.784 -6.574 -25.488 1.00 51.16 93 GLN A C 1
ATOM 714 O O . GLN A 1 93 ? 16.204 -6.954 -26.574 1.00 51.16 93 GLN A O 1
ATOM 719 N N . ILE A 1 94 ? 14.547 -6.859 -25.066 1.00 50.91 94 ILE A N 1
ATOM 720 C CA . ILE A 1 94 ? 13.575 -7.645 -25.858 1.00 50.91 94 ILE A CA 1
ATOM 721 C C . ILE A 1 94 ? 12.614 -6.731 -26.658 1.00 50.91 94 ILE A C 1
ATOM 723 O O . ILE A 1 94 ? 11.642 -7.200 -27.241 1.00 50.91 94 ILE A O 1
ATOM 727 N N . ILE A 1 95 ? 12.887 -5.422 -26.732 1.00 42.31 95 ILE A N 1
ATOM 728 C CA . ILE A 1 95 ? 12.129 -4.466 -27.559 1.00 42.31 95 ILE A CA 1
ATOM 729 C C . ILE A 1 95 ? 13.099 -3.585 -28.339 1.00 42.31 95 ILE A C 1
ATOM 731 O O . ILE A 1 95 ? 13.997 -3.003 -27.687 1.00 42.31 95 ILE A O 1
#

pLDDT: mean 83.71, std 15.73, range [42.31, 96.75]